Protein AF-T1K703-F1 (afdb_monomer_lite)

Structure (mmCIF, N/CA/C/O backbone):
data_AF-T1K703-F1
#
_entry.id   AF-T1K703-F1
#
loop_
_atom_site.group_PDB
_atom_site.id
_atom_site.type_symbol
_atom_site.label_atom_id
_atom_site.label_alt_id
_atom_site.label_comp_id
_atom_site.label_asym_id
_atom_site.label_entity_id
_atom_site.label_seq_id
_atom_site.pdbx_PDB_ins_code
_atom_site.Cartn_x
_atom_site.Cartn_y
_atom_site.Cartn_z
_atom_site.occupancy
_atom_site.B_iso_or_equiv
_atom_site.auth_seq_id
_atom_site.auth_comp_id
_atom_site.auth_asym_id
_atom_site.auth_atom_id
_atom_site.pdbx_PDB_model_num
ATOM 1 N N . MET A 1 1 ? 26.289 3.000 -8.255 1.00 53.50 1 MET A N 1
ATOM 2 C CA . MET A 1 1 ? 25.475 3.044 -9.492 1.00 53.50 1 MET A CA 1
ATOM 3 C C . MET A 1 1 ? 24.034 3.404 -9.145 1.00 53.50 1 MET A C 1
ATOM 5 O O . MET A 1 1 ? 23.505 2.823 -8.197 1.00 53.50 1 MET A O 1
ATOM 9 N N . PRO A 1 2 ? 23.398 4.370 -9.831 1.00 67.81 2 PRO A N 1
ATOM 10 C CA . PRO A 1 2 ? 21.996 4.696 -9.584 1.00 67.81 2 PRO A CA 1
ATOM 11 C C . PRO A 1 2 ? 21.115 3.478 -9.888 1.00 67.81 2 PRO A C 1
ATOM 13 O O . PRO A 1 2 ? 21.300 2.792 -10.888 1.00 67.81 2 PRO A O 1
ATOM 16 N N . SER A 1 3 ? 20.174 3.166 -8.995 1.00 75.31 3 SER A N 1
ATOM 17 C CA . SER A 1 3 ? 19.246 2.050 -9.214 1.00 75.31 3 SER A CA 1
ATOM 18 C C . SER A 1 3 ? 18.325 2.351 -10.401 1.00 75.31 3 SER A C 1
ATOM 20 O O . SER A 1 3 ? 17.714 3.421 -10.425 1.00 75.31 3 SER A O 1
ATOM 22 N N . LYS A 1 4 ? 18.213 1.398 -11.337 1.00 91.12 4 LYS A N 1
ATOM 23 C CA . LYS A 1 4 ? 17.295 1.437 -12.488 1.00 91.12 4 LYS A CA 1
ATOM 24 C C . LYS A 1 4 ? 15.856 1.727 -12.031 1.00 91.12 4 LYS A C 1
ATOM 26 O O . LYS A 1 4 ? 15.419 1.200 -11.005 1.00 91.12 4 LYS A O 1
ATOM 31 N N . ILE A 1 5 ? 15.153 2.584 -12.772 1.00 95.38 5 ILE A N 1
ATOM 32 C CA . ILE A 1 5 ? 13.736 2.911 -12.554 1.00 95.38 5 ILE A CA 1
ATOM 33 C C . ILE A 1 5 ? 12.898 2.056 -13.505 1.00 95.38 5 ILE A C 1
ATOM 35 O O . ILE A 1 5 ? 13.244 1.923 -14.677 1.00 95.38 5 ILE A O 1
ATOM 39 N N . HIS A 1 6 ? 11.814 1.486 -12.989 1.00 95.44 6 HIS A N 1
ATOM 40 C CA . HIS A 1 6 ? 10.838 0.714 -13.749 1.00 95.44 6 HIS A CA 1
ATOM 41 C C . HIS A 1 6 ? 9.540 1.518 -13.847 1.00 95.44 6 HIS A C 1
ATOM 43 O O . HIS A 1 6 ? 8.945 1.836 -12.817 1.00 95.44 6 HIS A O 1
ATOM 49 N N . SER A 1 7 ? 9.121 1.860 -15.065 1.00 95.69 7 SER A N 1
ATOM 50 C CA . SER A 1 7 ? 7.887 2.613 -15.305 1.00 95.69 7 SER A CA 1
ATOM 51 C C . SER A 1 7 ? 6.752 1.666 -15.692 1.00 95.69 7 SER A C 1
ATOM 53 O O . SER A 1 7 ? 6.861 0.993 -16.712 1.00 95.69 7 SER A O 1
ATOM 55 N N . VAL A 1 8 ? 5.687 1.599 -14.887 1.00 95.00 8 VAL A N 1
ATOM 56 C CA . VAL A 1 8 ? 4.530 0.703 -15.103 1.00 95.00 8 VAL A CA 1
ATOM 57 C C . VAL A 1 8 ? 3.256 1.423 -14.666 1.00 95.00 8 VAL A C 1
ATOM 59 O O . VAL A 1 8 ? 3.220 1.931 -13.551 1.00 95.00 8 VAL A O 1
ATOM 62 N N . ALA A 1 9 ? 2.231 1.499 -15.524 1.00 92.31 9 ALA A N 1
ATOM 63 C CA . ALA A 1 9 ? 0.947 2.157 -15.223 1.00 92.31 9 ALA A CA 1
ATOM 64 C C . ALA A 1 9 ? 1.098 3.574 -14.607 1.00 92.31 9 ALA A C 1
ATOM 66 O O . ALA A 1 9 ? 0.434 3.938 -13.641 1.00 92.31 9 ALA A O 1
ATOM 67 N N . GLY A 1 10 ? 2.047 4.372 -15.110 1.00 93.31 10 GLY A N 1
ATOM 68 C CA . GLY A 1 10 ? 2.363 5.707 -14.575 1.00 93.31 10 GLY A CA 1
ATOM 69 C C . GLY A 1 10 ? 3.184 5.721 -13.274 1.00 93.31 10 GLY A C 1
ATOM 70 O O . GLY A 1 10 ? 3.662 6.776 -12.861 1.00 93.31 10 GLY A O 1
ATOM 71 N N . HIS A 1 11 ? 3.412 4.577 -12.623 1.00 96.00 11 HIS A N 1
ATOM 72 C CA . HIS A 1 11 ? 4.306 4.479 -11.470 1.00 96.00 11 HIS A CA 1
ATOM 73 C C . HIS A 1 11 ? 5.770 4.505 -11.901 1.00 96.00 11 HIS A C 1
ATOM 75 O O . HIS A 1 11 ? 6.139 3.913 -12.909 1.00 96.00 11 HIS A O 1
ATOM 81 N N . GLN A 1 12 ? 6.625 5.111 -11.075 1.00 96.50 12 GLN A N 1
ATOM 82 C CA . GLN A 1 12 ? 8.083 5.077 -11.222 1.00 96.50 12 GLN A CA 1
ATOM 83 C C . GLN A 1 12 ? 8.703 4.271 -10.079 1.00 96.50 12 GLN A C 1
ATOM 85 O O . GLN A 1 12 ? 9.081 4.819 -9.038 1.00 96.50 12 GLN A O 1
ATOM 90 N N . PHE A 1 13 ? 8.792 2.958 -10.259 1.00 97.25 13 PHE A N 1
ATOM 91 C CA . PHE A 1 13 ? 9.290 2.027 -9.256 1.00 97.25 13 PHE A CA 1
ATOM 92 C C . PHE A 1 13 ? 10.818 2.047 -9.171 1.00 97.25 13 PHE A C 1
ATOM 94 O O . PHE A 1 13 ? 11.526 1.808 -10.152 1.00 97.25 13 PHE A O 1
ATOM 101 N N . LYS A 1 14 ? 11.342 2.302 -7.968 1.00 96.88 14 LYS A N 1
ATOM 102 C CA . LYS A 1 14 ? 12.773 2.217 -7.653 1.00 96.88 14 LYS A CA 1
ATOM 103 C C . LYS A 1 14 ? 13.008 1.148 -6.592 1.00 96.88 14 LYS A C 1
ATOM 105 O O . LYS A 1 14 ? 12.293 1.082 -5.595 1.00 96.88 14 LYS A O 1
ATOM 110 N N . ALA A 1 15 ? 14.067 0.360 -6.771 1.00 96.25 15 ALA A N 1
ATOM 111 C CA . ALA A 1 15 ? 14.535 -0.568 -5.747 1.00 96.25 15 ALA A CA 1
ATOM 112 C C . ALA A 1 15 ? 14.888 0.172 -4.448 1.00 96.25 15 ALA A C 1
ATOM 114 O O . ALA A 1 15 ? 15.774 1.044 -4.444 1.00 96.25 15 ALA A O 1
ATOM 115 N N . THR A 1 16 ? 14.238 -0.216 -3.351 1.00 94.88 16 THR A N 1
ATOM 116 C CA . THR A 1 16 ? 14.359 0.436 -2.044 1.00 94.88 16 THR A CA 1
ATOM 117 C C . THR A 1 16 ? 14.593 -0.568 -0.919 1.00 94.88 16 THR A C 1
ATOM 119 O O . THR A 1 16 ? 14.257 -1.746 -1.052 1.00 94.88 16 THR A O 1
ATOM 122 N N . LEU A 1 17 ? 15.197 -0.082 0.166 1.00 95.00 17 LEU A N 1
ATOM 123 C CA . LEU A 1 17 ? 15.280 -0.787 1.438 1.00 95.00 17 LEU A CA 1
ATOM 124 C C . LEU A 1 17 ? 14.043 -0.406 2.259 1.00 95.00 17 LEU A C 1
ATOM 126 O O . LEU A 1 17 ? 13.870 0.758 2.610 1.00 95.00 17 LEU A O 1
ATOM 130 N N . LEU A 1 18 ? 13.184 -1.375 2.542 1.00 94.12 18 LEU A N 1
ATOM 131 C CA . LEU A 1 18 ? 12.029 -1.233 3.420 1.00 94.12 18 LEU A CA 1
ATOM 132 C C . LEU A 1 18 ? 12.509 -1.513 4.846 1.00 94.12 18 LEU A C 1
ATOM 134 O O . LEU A 1 18 ? 12.901 -2.627 5.179 1.00 94.12 18 LEU A O 1
ATOM 138 N N . THR A 1 19 ? 12.547 -0.482 5.678 1.00 91.19 19 THR A N 1
ATOM 139 C CA . THR A 1 19 ? 13.090 -0.560 7.045 1.00 91.19 19 THR A CA 1
ATOM 140 C C . THR A 1 19 ? 12.064 -1.021 8.078 1.00 91.19 19 THR A C 1
ATOM 142 O O . THR A 1 19 ? 12.402 -1.202 9.242 1.00 91.19 19 THR A O 1
ATOM 145 N N . SER A 1 20 ? 10.815 -1.223 7.661 1.00 91.62 20 SER A N 1
ATOM 146 C CA . SER A 1 20 ? 9.729 -1.732 8.494 1.00 91.62 20 SER A CA 1
ATOM 147 C C . SER A 1 20 ? 9.042 -2.916 7.810 1.00 91.62 20 SER A C 1
ATOM 149 O O . SER A 1 20 ? 9.106 -3.026 6.577 1.00 91.62 20 SER A O 1
ATOM 151 N N . PRO A 1 21 ? 8.377 -3.803 8.576 1.00 93.19 21 PRO A N 1
ATOM 152 C CA . PRO A 1 21 ? 7.558 -4.861 8.004 1.00 93.19 21 PRO A CA 1
ATOM 153 C C . PRO A 1 21 ? 6.545 -4.277 7.012 1.00 93.19 21 PRO A C 1
ATOM 155 O O . PRO A 1 21 ? 5.708 -3.457 7.386 1.00 93.19 21 PRO A O 1
ATOM 158 N N . THR A 1 22 ? 6.661 -4.665 5.741 1.00 96.81 22 THR A N 1
ATOM 159 C CA . THR A 1 22 ? 5.890 -4.080 4.639 1.00 96.81 22 THR A CA 1
ATOM 160 C C . THR A 1 22 ? 5.292 -5.187 3.780 1.00 96.81 22 THR A C 1
ATOM 162 O O . THR A 1 22 ? 5.972 -6.164 3.459 1.00 96.81 22 THR A O 1
ATOM 165 N N . PHE A 1 23 ? 4.031 -5.027 3.396 1.00 97.31 23 PHE A N 1
ATOM 166 C CA . PHE A 1 23 ? 3.301 -5.952 2.533 1.00 97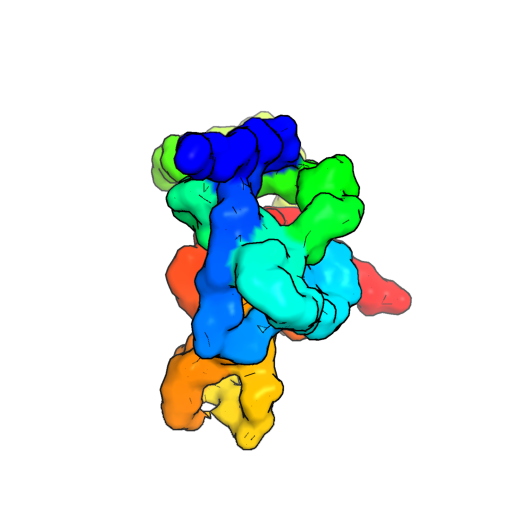.31 23 PHE A CA 1
ATOM 167 C C . PHE A 1 23 ? 3.178 -5.406 1.109 1.00 97.31 23 PHE A C 1
ATOM 169 O O . PHE A 1 23 ? 3.217 -4.200 0.880 1.00 97.31 23 PHE A O 1
ATOM 176 N N . CYS A 1 24 ? 3.096 -6.304 0.134 1.00 97.56 24 CYS A N 1
ATOM 177 C CA . CYS A 1 24 ? 2.980 -5.955 -1.274 1.00 97.56 24 CYS A CA 1
ATOM 178 C C . CYS A 1 24 ? 1.55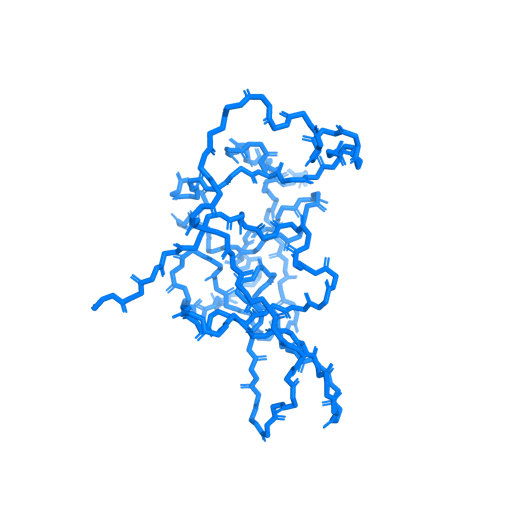5 -5.520 -1.605 1.00 97.56 24 CYS A C 1
ATOM 180 O O . CYS A 1 24 ? 0.640 -6.322 -1.481 1.00 97.56 24 CYS A O 1
ATOM 182 N N . SER A 1 25 ? 1.384 -4.316 -2.142 1.00 95.31 25 SER A N 1
ATOM 183 C CA . SER A 1 25 ? 0.077 -3.763 -2.527 1.00 95.31 25 SER A CA 1
ATOM 184 C C . SER A 1 25 ? -0.606 -4.480 -3.697 1.00 95.31 25 SER A C 1
ATOM 186 O O . SER A 1 25 ? -1.727 -4.144 -4.053 1.00 95.31 25 SER A O 1
ATOM 188 N N . HIS A 1 26 ? 0.080 -5.422 -4.352 1.00 95.31 26 HIS A N 1
ATOM 189 C CA . HIS A 1 26 ? -0.479 -6.195 -5.465 1.00 95.31 26 HIS A CA 1
ATOM 190 C C . HIS A 1 26 ? -0.982 -7.584 -5.052 1.00 95.31 26 HIS A C 1
ATOM 192 O O . HIS A 1 26 ? -1.943 -8.068 -5.631 1.00 95.31 26 HIS A O 1
ATOM 198 N N . CYS A 1 27 ? -0.310 -8.254 -4.111 1.00 95.25 27 CYS A N 1
ATOM 199 C CA . CYS A 1 27 ? -0.638 -9.635 -3.734 1.00 95.25 27 CYS A CA 1
ATOM 200 C C . CYS A 1 27 ? -0.837 -9.837 -2.229 1.00 95.25 27 CYS A C 1
ATOM 202 O O . CYS A 1 27 ? -0.879 -10.979 -1.780 1.00 95.25 27 CYS A O 1
ATOM 204 N N . ASP A 1 28 ? -0.828 -8.751 -1.454 1.00 93.94 28 ASP A N 1
ATOM 205 C CA . ASP A 1 28 ? -0.943 -8.721 0.008 1.00 93.94 28 ASP A CA 1
ATOM 206 C C . ASP A 1 28 ? 0.038 -9.649 0.747 1.00 93.94 28 ASP A C 1
ATOM 208 O O . ASP A 1 28 ? -0.160 -10.017 1.900 1.00 93.94 28 ASP A O 1
ATOM 212 N N . GLY A 1 29 ? 1.141 -10.026 0.091 1.00 96.56 29 GLY A N 1
ATOM 213 C CA . GLY A 1 29 ? 2.187 -10.872 0.656 1.00 96.56 29 GLY A CA 1
ATOM 214 C C . GLY A 1 29 ? 3.303 -10.060 1.310 1.00 96.56 29 GLY A C 1
ATOM 215 O O . GLY A 1 29 ? 3.694 -9.003 0.810 1.00 96.56 29 GLY A O 1
ATOM 216 N N . PHE A 1 30 ? 3.874 -10.583 2.395 1.00 96.81 30 PHE A N 1
ATOM 217 C CA . PHE A 1 30 ? 4.985 -9.944 3.102 1.00 96.81 30 PHE A CA 1
ATOM 218 C C . PHE A 1 30 ? 6.218 -9.771 2.197 1.00 96.81 30 PHE A C 1
ATOM 220 O O . PHE A 1 30 ? 6.600 -10.688 1.462 1.00 96.81 30 PHE A O 1
ATOM 227 N N . ILE A 1 31 ? 6.856 -8.598 2.225 1.00 97.00 31 ILE A N 1
ATOM 228 C CA . ILE A 1 31 ? 8.080 -8.314 1.466 1.00 97.00 31 ILE A CA 1
ATOM 229 C C . ILE A 1 31 ? 9.290 -8.527 2.378 1.00 97.00 31 ILE A C 1
ATOM 231 O O . ILE A 1 31 ? 9.593 -7.702 3.238 1.00 97.00 31 ILE A O 1
ATOM 235 N N . PHE A 1 32 ? 10.015 -9.620 2.146 1.00 93.94 32 PHE A N 1
ATOM 236 C CA . PHE A 1 32 ? 11.165 -10.036 2.949 1.00 93.94 32 PHE A CA 1
ATOM 237 C C . PHE A 1 32 ? 12.413 -10.283 2.091 1.00 93.94 32 PHE A C 1
ATOM 239 O O . PHE A 1 32 ? 12.334 -10.389 0.865 1.00 93.94 32 PHE A O 1
ATOM 246 N N . GLY A 1 33 ? 13.573 -10.366 2.744 1.00 89.50 33 GLY A N 1
ATOM 247 C CA . GLY A 1 33 ? 14.870 -10.636 2.117 1.00 89.50 33 GLY A CA 1
ATOM 248 C C . GLY A 1 33 ? 15.964 -9.662 2.561 1.00 89.50 33 GLY A C 1
ATOM 249 O O . GLY A 1 33 ? 15.710 -8.722 3.311 1.00 89.50 33 GLY A O 1
ATOM 250 N N . PHE A 1 34 ? 17.191 -9.889 2.087 1.00 86.94 34 PHE A N 1
ATOM 251 C CA . PHE A 1 34 ? 18.358 -9.064 2.413 1.00 86.94 34 PHE A CA 1
ATOM 252 C C . PHE A 1 34 ? 18.526 -7.886 1.442 1.00 86.94 34 PHE A C 1
ATOM 254 O O . PHE A 1 34 ? 18.333 -8.013 0.229 1.00 86.94 34 PHE A O 1
ATOM 261 N N . GLY A 1 35 ? 18.936 -6.731 1.973 1.00 91.44 35 GLY A N 1
ATOM 262 C CA . GLY A 1 35 ? 19.134 -5.511 1.191 1.00 91.44 35 GLY A CA 1
ATOM 263 C C . GLY A 1 35 ? 17.817 -4.939 0.667 1.00 91.44 35 GLY A C 1
ATOM 264 O O . GLY A 1 35 ? 16.803 -4.950 1.352 1.00 91.44 35 GLY A O 1
ATOM 265 N N . LYS A 1 36 ? 17.822 -4.411 -0.561 1.00 93.69 36 LYS A N 1
ATOM 266 C CA . LYS A 1 36 ? 16.620 -3.833 -1.179 1.00 93.69 36 LYS A CA 1
ATOM 267 C C . LYS A 1 36 ? 15.631 -4.941 -1.538 1.00 93.69 36 LYS A C 1
ATOM 269 O O . LYS A 1 36 ? 15.799 -5.570 -2.581 1.00 93.69 36 LYS A O 1
ATOM 274 N N . GLN A 1 37 ? 14.630 -5.188 -0.704 1.00 94.56 37 GLN A N 1
ATOM 275 C CA . GLN A 1 37 ? 13.672 -6.293 -0.826 1.00 94.56 37 GLN A CA 1
ATOM 276 C C . GLN A 1 37 ? 12.521 -6.009 -1.804 1.00 94.56 37 GLN A C 1
ATOM 278 O O . GLN A 1 37 ? 11.986 -6.932 -2.417 1.00 94.56 37 GLN A O 1
ATOM 283 N N . GLY A 1 38 ? 12.172 -4.736 -2.007 1.00 96.00 38 GLY A N 1
ATOM 284 C CA . GLY A 1 38 ? 10.993 -4.340 -2.775 1.00 96.00 38 GLY A CA 1
ATOM 285 C C . GLY A 1 38 ? 11.218 -3.124 -3.663 1.00 96.00 38 GLY A C 1
ATOM 286 O O . GLY A 1 38 ? 12.290 -2.504 -3.675 1.00 96.00 38 GLY A O 1
ATOM 287 N N . TYR A 1 39 ? 10.186 -2.810 -4.436 1.00 97.25 39 TYR A N 1
ATOM 288 C CA . TYR A 1 39 ? 10.103 -1.618 -5.265 1.00 97.25 39 TYR A CA 1
ATOM 289 C C . TYR A 1 39 ? 9.094 -0.653 -4.667 1.00 97.25 39 TYR A C 1
ATOM 291 O O . TYR A 1 39 ? 8.005 -1.059 -4.277 1.00 97.25 39 TYR A O 1
ATOM 299 N N . GLN A 1 40 ? 9.457 0.625 -4.636 1.00 97.38 40 GLN A N 1
ATOM 300 C CA . GLN A 1 40 ? 8.579 1.698 -4.192 1.00 97.38 40 GLN A CA 1
ATOM 301 C C . GLN A 1 40 ? 8.443 2.737 -5.301 1.00 97.38 40 GLN A C 1
ATOM 303 O O . GLN A 1 40 ? 9.440 3.160 -5.898 1.00 97.38 40 GLN A O 1
ATOM 308 N N . CYS A 1 41 ? 7.205 3.134 -5.583 1.00 96.94 41 CYS A N 1
ATOM 309 C CA . CYS A 1 41 ? 6.910 4.233 -6.485 1.00 96.94 41 CYS A CA 1
ATOM 310 C C . CYS A 1 41 ? 7.418 5.544 -5.873 1.00 96.94 41 CYS A C 1
ATOM 312 O O . CYS A 1 41 ? 7.085 5.873 -4.735 1.00 96.94 41 CYS A O 1
ATOM 314 N N . LYS A 1 42 ? 8.198 6.319 -6.633 1.00 94.88 42 LYS A N 1
ATOM 315 C CA . LYS A 1 42 ? 8.705 7.626 -6.182 1.00 94.88 42 LYS A CA 1
ATOM 316 C C . LYS A 1 42 ? 7.610 8.669 -5.945 1.00 94.88 42 LYS A C 1
ATOM 318 O O . LYS A 1 42 ? 7.824 9.573 -5.149 1.00 94.88 42 LYS A O 1
ATOM 323 N N . GLY A 1 43 ? 6.486 8.553 -6.651 1.00 93.00 43 GLY A N 1
ATOM 324 C CA . GLY A 1 43 ? 5.386 9.510 -6.583 1.00 93.00 43 GLY A CA 1
ATOM 325 C C . GLY A 1 43 ? 4.397 9.189 -5.468 1.00 93.00 43 GLY A C 1
ATOM 326 O O . GLY A 1 43 ? 4.391 9.822 -4.419 1.00 93.00 43 GLY A O 1
ATOM 327 N N . CYS A 1 44 ? 3.564 8.171 -5.680 1.00 94.00 44 CYS A N 1
ATOM 328 C CA . CYS A 1 44 ? 2.481 7.828 -4.756 1.00 94.00 44 CYS A CA 1
ATOM 329 C C . CYS A 1 44 ? 2.887 6.922 -3.582 1.00 94.00 44 CYS A C 1
ATOM 331 O O . CYS A 1 44 ? 2.016 6.544 -2.808 1.00 94.00 44 CYS A O 1
ATOM 333 N N . VAL A 1 45 ? 4.158 6.518 -3.471 1.00 95.19 45 VAL A N 1
ATOM 334 C CA . VAL A 1 45 ? 4.690 5.588 -2.451 1.00 95.19 45 VAL A CA 1
ATOM 335 C C . VAL A 1 45 ? 4.092 4.172 -2.427 1.00 95.19 45 VAL A C 1
ATOM 337 O O . VAL A 1 45 ? 4.299 3.456 -1.454 1.00 95.19 45 VAL A O 1
ATOM 340 N N . CYS A 1 46 ? 3.411 3.734 -3.491 1.00 95.94 46 CYS A N 1
ATOM 341 C CA . CYS A 1 46 ? 2.991 2.334 -3.647 1.00 95.94 46 CYS A CA 1
ATOM 342 C C . CYS A 1 46 ? 4.197 1.383 -3.559 1.00 95.94 46 CYS A C 1
ATOM 344 O O . CYS A 1 46 ? 5.233 1.658 -4.177 1.00 95.94 46 CYS A O 1
ATOM 346 N N . VAL A 1 47 ? 4.070 0.288 -2.801 1.00 97.38 47 VAL A N 1
ATOM 347 C CA . VAL A 1 47 ? 5.151 -0.683 -2.575 1.00 97.38 47 VAL A CA 1
ATOM 348 C C . VAL A 1 47 ? 4.742 -2.075 -3.040 1.00 97.38 47 VAL A C 1
ATOM 350 O O . VAL A 1 47 ? 3.694 -2.595 -2.680 1.00 97.38 47 VAL A O 1
ATOM 353 N N . VAL A 1 48 ? 5.614 -2.720 -3.811 1.00 97.69 48 VAL A N 1
ATOM 354 C CA . VAL A 1 48 ? 5.383 -4.063 -4.356 1.00 97.69 48 VAL A CA 1
ATOM 355 C C . VAL A 1 48 ? 6.648 -4.917 -4.298 1.00 97.69 48 VAL A C 1
ATOM 357 O O . VAL A 1 48 ? 7.773 -4.403 -4.242 1.00 97.69 48 VAL A O 1
ATOM 360 N N . HIS A 1 49 ? 6.499 -6.246 -4.350 1.00 97.88 49 HIS A N 1
ATOM 361 C CA . HIS A 1 49 ? 7.647 -7.128 -4.579 1.00 97.88 49 HIS A CA 1
ATOM 362 C C . HIS A 1 49 ? 8.311 -6.803 -5.920 1.00 97.88 49 HIS A C 1
ATOM 364 O O . HIS A 1 49 ? 7.649 -6.435 -6.893 1.00 97.88 49 HIS A O 1
ATOM 370 N N . LYS A 1 50 ? 9.612 -7.094 -6.027 1.00 96.00 50 LYS A N 1
ATOM 371 C CA . LYS A 1 50 ? 10.337 -7.017 -7.307 1.00 96.00 50 LYS A CA 1
ATOM 372 C C . LYS A 1 50 ? 9.700 -7.857 -8.414 1.00 96.00 50 LYS A C 1
ATOM 374 O O . LYS A 1 50 ? 9.799 -7.484 -9.569 1.00 96.00 50 LYS A O 1
ATOM 379 N N . ARG A 1 51 ? 9.039 -8.972 -8.092 1.00 95.88 51 ARG A N 1
ATOM 380 C CA . ARG A 1 51 ? 8.329 -9.806 -9.081 1.00 95.88 51 ARG A CA 1
ATOM 381 C C . ARG A 1 51 ? 6.946 -9.265 -9.468 1.00 95.88 51 ARG A C 1
ATOM 383 O O . ARG A 1 51 ? 6.467 -9.564 -10.549 1.00 95.88 51 ARG A O 1
ATOM 390 N N . CYS A 1 52 ? 6.324 -8.467 -8.600 1.00 97.56 52 CYS A N 1
ATOM 391 C CA . CYS A 1 52 ? 4.944 -8.008 -8.766 1.00 97.56 52 CYS A CA 1
ATOM 392 C C . CYS A 1 52 ? 4.834 -6.674 -9.517 1.00 97.56 52 CYS A C 1
ATOM 394 O O . CYS A 1 52 ? 3.756 -6.342 -9.989 1.00 97.56 52 CYS A O 1
ATOM 396 N N . HIS A 1 53 ? 5.924 -5.911 -9.656 1.00 95.94 53 HIS A N 1
ATOM 397 C CA . HIS A 1 53 ? 5.867 -4.554 -10.219 1.00 95.94 53 HIS A CA 1
ATOM 398 C C . HIS A 1 53 ? 5.296 -4.459 -11.639 1.00 95.94 53 HIS A C 1
ATOM 400 O O . HIS A 1 53 ? 4.628 -3.480 -11.942 1.00 95.94 53 HIS A O 1
ATOM 406 N N . ASN A 1 54 ? 5.517 -5.468 -12.485 1.00 96.00 54 ASN A N 1
ATOM 407 C CA . ASN A 1 54 ? 4.978 -5.500 -13.849 1.00 96.00 54 ASN A CA 1
ATOM 408 C C . ASN A 1 54 ? 3.498 -5.907 -13.910 1.00 96.00 54 ASN A C 1
ATOM 410 O O . ASN A 1 54 ? 2.871 -5.732 -14.947 1.00 96.00 54 ASN A O 1
ATOM 414 N N . ALA A 1 55 ? 2.946 -6.458 -12.825 1.00 95.31 55 ALA A N 1
ATOM 415 C CA . ALA A 1 55 ? 1.554 -6.898 -12.743 1.00 95.31 55 ALA A CA 1
ATOM 416 C C . ALA A 1 55 ? 0.622 -5.833 -12.134 1.00 95.31 55 ALA A C 1
ATOM 418 O O . ALA A 1 55 ? -0.581 -6.059 -12.012 1.00 95.31 55 ALA A O 1
ATOM 419 N N . VAL A 1 56 ? 1.159 -4.669 -11.747 1.00 92.88 56 VAL A N 1
ATOM 420 C CA . VAL A 1 56 ? 0.368 -3.546 -11.234 1.00 92.88 56 VAL A CA 1
ATOM 421 C C . VAL A 1 56 ? -0.448 -2.948 -12.379 1.00 92.88 56 VAL A C 1
ATOM 423 O O . VAL A 1 56 ? 0.109 -2.333 -13.285 1.00 92.88 56 VAL A O 1
ATOM 426 N N . LYS A 1 57 ? -1.769 -3.144 -12.333 1.00 89.06 57 LYS A N 1
ATOM 427 C CA . LYS A 1 57 ? -2.716 -2.629 -13.337 1.00 89.06 57 LYS A CA 1
ATOM 428 C C . LYS A 1 57 ? -3.229 -1.227 -13.013 1.00 89.06 57 LYS A C 1
ATOM 430 O O . LYS A 1 57 ? -3.578 -0.477 -13.916 1.00 89.06 57 LYS A O 1
ATOM 435 N N . ASN A 1 58 ? -3.267 -0.884 -11.730 1.00 88.06 58 ASN A N 1
ATOM 436 C CA . ASN A 1 58 ? -3.815 0.380 -11.261 1.00 88.06 58 ASN A CA 1
ATOM 437 C C . ASN A 1 58 ? -2.900 1.549 -11.633 1.00 88.06 58 ASN A C 1
ATOM 439 O O . ASN A 1 58 ? -1.681 1.451 -11.493 1.00 88.06 58 ASN A O 1
ATOM 443 N N . GLN A 1 59 ? -3.493 2.651 -12.094 1.00 91.12 59 GLN A N 1
ATOM 444 C CA . GLN A 1 59 ? -2.7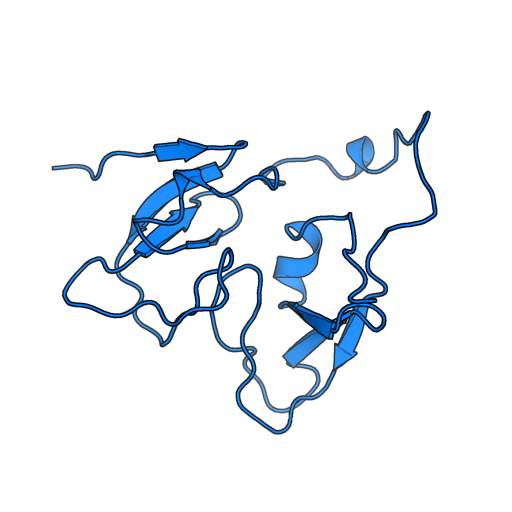48 3.819 -12.552 1.00 91.12 59 GLN A CA 1
ATOM 445 C C . GLN A 1 59 ? -2.243 4.671 -11.382 1.00 91.12 59 GLN A C 1
ATOM 447 O O . GLN A 1 59 ? -2.944 4.895 -10.395 1.00 91.12 59 GLN A O 1
ATOM 452 N N . CYS A 1 60 ? -1.021 5.187 -11.500 1.00 93.06 60 CYS A N 1
ATOM 453 C CA . CYS A 1 60 ? -0.445 6.090 -10.514 1.00 93.06 60 CYS A CA 1
ATOM 454 C C . CYS A 1 60 ? -1.139 7.453 -10.534 1.00 93.06 60 CYS A C 1
ATOM 456 O O . CYS A 1 60 ? -0.972 8.222 -11.473 1.00 93.06 60 CYS A O 1
ATOM 458 N N . LYS A 1 61 ? -1.810 7.786 -9.432 1.00 87.00 61 LYS A N 1
ATOM 459 C CA . LYS A 1 61 ? -2.543 9.042 -9.219 1.00 87.00 61 LYS A CA 1
ATOM 460 C C . LYS A 1 61 ? -1.675 10.209 -8.718 1.00 87.00 61 LYS A C 1
ATOM 462 O O . LYS A 1 61 ? -2.151 11.115 -8.043 1.00 87.00 61 LYS A O 1
ATOM 467 N N . VAL A 1 62 ? -0.356 10.168 -8.941 1.00 85.44 62 VAL A N 1
ATOM 468 C CA . VAL A 1 62 ? 0.532 11.249 -8.470 1.00 85.44 62 VAL A CA 1
ATOM 469 C C . VAL A 1 62 ? 0.455 12.443 -9.424 1.00 85.44 62 VAL A C 1
ATOM 471 O O . VAL A 1 62 ? 0.730 12.292 -10.608 1.00 85.44 62 VAL A O 1
ATOM 474 N N . GLY A 1 63 ? 0.127 13.626 -8.903 1.00 72.06 63 GLY A N 1
ATOM 475 C CA . GLY A 1 63 ? 0.080 14.856 -9.700 1.00 72.06 63 GLY A CA 1
ATOM 476 C C . GLY A 1 63 ? -1.198 15.060 -10.519 1.00 72.06 63 GLY A C 1
ATOM 477 O O . GLY A 1 63 ? -1.212 15.965 -11.344 1.00 72.06 63 GLY A O 1
ATOM 478 N N . GLU A 1 64 ? -2.251 14.265 -10.297 1.00 65.00 64 GLU A N 1
ATOM 479 C CA . GLU A 1 64 ? -3.596 14.634 -10.759 1.00 65.00 64 GLU A CA 1
ATOM 480 C C . GLU A 1 64 ? -4.075 15.855 -9.948 1.00 65.00 64 GLU A C 1
ATOM 482 O O . GLU A 1 64 ? -3.924 15.885 -8.721 1.00 65.00 64 GLU A O 1
ATOM 487 N N . ASN A 1 65 ? -4.567 16.890 -10.636 1.00 55.75 65 ASN A N 1
ATOM 488 C CA . ASN A 1 65 ? -5.125 18.087 -10.004 1.00 55.75 65 ASN A CA 1
ATOM 489 C C . ASN A 1 65 ? -6.542 17.779 -9.495 1.00 55.75 65 ASN A C 1
ATOM 491 O O . ASN A 1 65 ? -7.267 17.021 -10.135 1.00 55.75 65 ASN A O 1
ATOM 495 N N . ASP A 1 66 ? -6.985 18.435 -8.414 1.00 54.72 66 ASP A N 1
ATOM 496 C CA . ASP A 1 66 ? -8.360 18.296 -7.885 1.00 54.72 66 ASP A CA 1
ATOM 497 C C . ASP A 1 66 ? -9.456 18.620 -8.932 1.00 54.72 66 ASP A C 1
ATOM 499 O O . ASP A 1 66 ? -10.614 18.264 -8.742 1.00 54.72 66 ASP A O 1
ATOM 503 N N . GLN A 1 67 ? -9.105 19.268 -10.052 1.00 53.84 67 GLN A N 1
ATOM 504 C CA . GLN A 1 67 ? -10.019 19.584 -11.158 1.00 53.84 67 GLN A CA 1
ATOM 505 C C . GLN A 1 67 ? -10.260 18.424 -12.143 1.00 53.84 67 GLN A C 1
ATOM 507 O O . GLN A 1 67 ? -11.281 18.435 -12.825 1.00 53.84 67 GLN A O 1
ATOM 512 N N . ASP A 1 68 ? -9.396 17.404 -12.193 1.00 51.03 68 ASP A N 1
ATOM 513 C CA . ASP A 1 68 ? -9.602 16.219 -13.049 1.00 51.03 68 ASP A CA 1
ATOM 514 C C . ASP A 1 68 ? -10.456 15.137 -12.362 1.00 51.03 68 ASP A C 1
ATOM 516 O O . ASP A 1 68 ? -10.913 14.199 -13.009 1.00 51.03 68 ASP A O 1
ATOM 520 N N . LEU A 1 69 ? -10.726 15.291 -11.059 1.00 54.22 69 LEU A N 1
ATOM 521 C CA . LEU A 1 69 ? -11.692 14.481 -10.305 1.00 54.22 69 LEU A CA 1
ATOM 522 C C . LEU A 1 69 ? -13.150 14.915 -10.542 1.00 54.22 69 LEU A C 1
ATOM 524 O O . LEU A 1 69 ? -14.058 14.261 -10.046 1.00 54.22 69 LEU A O 1
ATOM 528 N N . LEU A 1 70 ? -13.366 16.029 -11.255 1.00 50.97 70 LEU A N 1
ATOM 529 C CA . LEU A 1 70 ? -14.681 16.639 -11.494 1.00 50.97 70 LEU A CA 1
ATOM 530 C C . LEU A 1 70 ? -15.045 16.737 -12.985 1.00 50.97 70 LEU A C 1
ATOM 532 O O . LEU A 1 70 ? -16.107 17.258 -13.314 1.00 50.97 70 LEU A O 1
ATOM 536 N N . ASN A 1 71 ? -14.205 16.229 -13.893 1.00 47.72 71 ASN A N 1
ATOM 537 C CA . ASN A 1 71 ? -14.581 16.021 -15.296 1.00 47.72 71 ASN A CA 1
ATOM 538 C C . ASN A 1 71 ? -15.137 14.599 -15.469 1.00 47.72 71 ASN A C 1
ATOM 540 O O . ASN A 1 71 ? -14.612 13.787 -16.225 1.00 47.72 71 ASN A O 1
ATOM 544 N N . GLU A 1 72 ? -16.198 14.305 -14.719 1.00 52.25 72 GLU A N 1
ATOM 545 C CA . GLU A 1 72 ? -16.991 13.077 -14.815 1.00 52.25 72 GLU A CA 1
ATOM 546 C C . GLU A 1 72 ? -18.040 13.184 -15.932 1.00 52.25 72 GLU A C 1
ATOM 548 O O . GLU A 1 72 ? -19.219 12.905 -15.712 1.00 52.25 72 GLU A O 1
ATOM 553 N N . ASP A 1 73 ? -17.648 13.590 -17.143 1.00 53.16 73 ASP A N 1
ATOM 554 C CA . ASP A 1 73 ? -18.547 13.417 -18.284 1.00 53.16 73 ASP A CA 1
ATOM 555 C C . ASP A 1 73 ? -18.348 11.996 -18.823 1.00 53.16 73 ASP A C 1
ATOM 557 O O . ASP A 1 73 ? -17.463 11.716 -19.627 1.00 53.16 73 ASP A O 1
ATOM 561 N N . GLN A 1 74 ? -19.183 11.103 -18.278 1.00 61.16 74 GLN A N 1
ATOM 562 C CA . GLN A 1 74 ? -19.301 9.666 -18.544 1.00 61.16 74 GLN A CA 1
ATOM 563 C C . GLN A 1 74 ? -18.207 8.780 -17.908 1.00 61.16 74 GLN A C 1
ATOM 565 O O . GLN A 1 74 ? -17.156 8.555 -18.498 1.00 61.16 74 GLN A O 1
ATOM 570 N N . GLN A 1 75 ? -18.505 8.155 -16.752 1.00 48.72 75 GLN A N 1
ATOM 571 C CA . GLN A 1 75 ? -18.851 6.716 -16.665 1.00 48.72 75 GLN A CA 1
ATOM 572 C C . GLN A 1 75 ? -18.740 6.147 -15.222 1.00 48.72 75 GLN A C 1
ATOM 574 O O . GLN A 1 75 ? -17.657 6.050 -14.659 1.00 48.72 75 GLN A O 1
ATOM 579 N N . ASP A 1 76 ? -19.891 5.683 -14.715 1.00 46.06 76 ASP A N 1
ATOM 580 C CA . ASP A 1 76 ? -20.146 4.805 -13.553 1.00 46.06 76 ASP A CA 1
ATOM 581 C C . ASP A 1 76 ? -20.060 5.368 -12.112 1.00 46.06 76 ASP A C 1
ATOM 583 O O . ASP A 1 76 ? -19.066 5.259 -11.401 1.00 46.06 76 ASP A O 1
ATOM 587 N N . VAL A 1 77 ? -21.208 5.856 -11.627 1.00 51.38 77 VAL A N 1
ATOM 588 C CA . VAL A 1 77 ? -21.491 6.271 -10.233 1.00 51.38 77 VAL A CA 1
ATOM 589 C C . VAL A 1 77 ? -21.686 5.049 -9.294 1.00 51.38 77 VAL A C 1
ATOM 591 O O . VAL A 1 77 ? -22.250 5.164 -8.208 1.00 51.38 77 VAL A O 1
ATOM 594 N N . GLY A 1 78 ? -21.244 3.847 -9.688 1.00 52.97 78 GLY A N 1
ATOM 595 C CA . GLY A 1 78 ? -21.616 2.579 -9.045 1.00 52.97 78 GLY A CA 1
ATOM 596 C C . GLY A 1 78 ? -20.518 1.839 -8.276 1.00 52.97 78 GLY A C 1
ATOM 597 O O . GLY A 1 78 ? -20.838 0.979 -7.459 1.00 52.97 78 GLY A O 1
ATOM 598 N N . GLU A 1 79 ? -19.238 2.148 -8.489 1.00 66.25 79 GLU A N 1
ATOM 599 C CA . GLU A 1 79 ? -18.149 1.257 -8.055 1.00 66.25 79 GLU A CA 1
ATOM 600 C C . GLU A 1 79 ? -17.051 1.953 -7.236 1.00 66.25 79 GLU A C 1
ATOM 602 O O . GLU A 1 79 ? -15.922 1.478 -7.206 1.00 66.25 79 GLU A O 1
ATOM 607 N N . SER A 1 80 ? -17.318 3.075 -6.565 1.00 85.12 80 SER A N 1
ATOM 608 C CA . SER A 1 80 ? -16.296 3.719 -5.720 1.00 85.12 80 SER A CA 1
ATOM 609 C C . SER A 1 80 ? -16.230 3.127 -4.305 1.00 85.12 80 SER A C 1
ATOM 611 O O . SER A 1 80 ? -17.231 2.673 -3.758 1.00 85.12 80 SER A O 1
ATOM 613 N N . HIS A 1 81 ? -15.047 3.119 -3.682 1.00 90.38 81 HIS A N 1
ATOM 614 C CA . HIS A 1 81 ? -14.902 2.640 -2.301 1.00 90.38 81 HIS A CA 1
ATOM 615 C C . HIS A 1 81 ? -15.621 3.542 -1.282 1.00 90.38 81 HIS A C 1
ATOM 617 O O . HIS A 1 81 ? -15.263 4.713 -1.127 1.00 90.38 81 HIS A O 1
ATOM 623 N N . THR A 1 82 ? -16.493 2.969 -0.443 1.00 92.31 82 THR A N 1
ATOM 624 C CA . THR A 1 82 ? -17.050 3.686 0.720 1.00 92.31 82 THR A CA 1
ATOM 625 C C . THR A 1 82 ? -16.095 3.618 1.916 1.00 92.31 82 THR A C 1
ATOM 627 O O . THR A 1 82 ? -16.152 2.689 2.725 1.00 92.31 82 THR A O 1
ATOM 630 N N . PHE A 1 83 ? -15.170 4.576 2.041 1.00 94.00 83 PHE A N 1
ATOM 631 C CA . PHE A 1 83 ? -14.185 4.606 3.132 1.00 94.00 83 PHE A CA 1
ATOM 632 C C . PHE A 1 83 ? -14.729 5.182 4.447 1.00 94.00 83 PHE A C 1
ATOM 634 O O . PHE A 1 83 ? -15.203 6.313 4.501 1.00 94.00 83 PHE A O 1
ATOM 641 N N . GLU A 1 84 ? -14.522 4.457 5.548 1.00 95.81 84 GLU A N 1
ATOM 642 C CA . GLU A 1 84 ? -14.816 4.919 6.907 1.00 95.81 84 GLU A CA 1
ATOM 643 C C . GLU A 1 84 ? -13.585 4.955 7.796 1.00 95.81 84 GLU A C 1
ATOM 645 O O . GLU A 1 84 ? -12.722 4.078 7.741 1.00 95.81 84 GLU A O 1
ATOM 650 N N . VAL A 1 85 ? -13.537 5.940 8.693 1.00 96.94 85 VAL A N 1
ATOM 651 C CA . VAL A 1 85 ? -12.529 5.991 9.754 1.00 96.94 85 VAL A CA 1
ATOM 652 C C . VAL A 1 85 ? -12.672 4.777 10.667 1.00 96.94 85 VAL A C 1
ATOM 654 O O . VAL A 1 85 ? -13.744 4.514 11.207 1.00 96.94 85 VAL A O 1
ATOM 657 N N . ARG A 1 86 ? -11.563 4.064 10.889 1.00 95.62 86 ARG A N 1
ATOM 658 C CA . ARG A 1 86 ? -11.533 2.872 11.738 1.00 95.62 86 ARG A CA 1
ATOM 659 C C . ARG A 1 86 ? -10.453 2.974 12.809 1.00 95.62 86 ARG A C 1
ATOM 661 O O . ARG A 1 86 ? -9.325 3.383 12.531 1.00 95.62 86 ARG A O 1
ATOM 668 N N . THR A 1 87 ? -10.805 2.557 14.024 1.00 96.25 87 THR A N 1
ATOM 669 C CA . THR A 1 87 ? -9.838 2.202 15.069 1.00 96.25 87 THR A CA 1
ATOM 670 C C . THR A 1 87 ? -9.559 0.706 14.991 1.00 96.25 87 THR A C 1
ATOM 672 O O . THR A 1 87 ? -10.482 -0.099 15.120 1.00 96.25 87 THR A O 1
ATOM 675 N N . TYR A 1 88 ? -8.299 0.341 14.765 1.00 94.50 88 TYR A N 1
ATOM 676 C CA . TYR A 1 88 ? -7.840 -1.045 14.724 1.00 94.50 88 TYR A CA 1
ATOM 677 C C . TYR A 1 88 ? -7.223 -1.432 16.065 1.00 94.50 88 TYR A C 1
ATOM 679 O O . TYR A 1 88 ? -6.396 -0.699 16.604 1.00 94.50 88 TYR A O 1
ATOM 687 N N . LEU A 1 89 ? -7.625 -2.590 16.589 1.00 93.62 89 LEU A N 1
ATOM 688 C CA . LEU A 1 89 ? -7.093 -3.151 17.838 1.00 93.62 89 LEU A CA 1
ATOM 689 C C . LEU A 1 89 ? -5.895 -4.084 17.601 1.00 93.62 89 LEU A C 1
ATOM 691 O O . LEU A 1 89 ? -5.179 -4.424 18.536 1.00 93.62 89 LEU A O 1
ATOM 695 N N . SER A 1 90 ? -5.668 -4.485 16.349 1.00 93.19 90 SER A N 1
ATOM 696 C CA . SER A 1 90 ? -4.539 -5.303 15.911 1.00 93.19 90 SER A CA 1
ATOM 697 C C . SER A 1 90 ? -3.698 -4.557 14.871 1.00 93.19 90 SER A C 1
ATOM 699 O O . SER A 1 90 ? -4.242 -3.726 14.130 1.00 93.19 90 SER A O 1
ATOM 701 N N . PRO A 1 91 ? -2.390 -4.866 14.752 1.00 92.94 91 PRO A N 1
ATOM 702 C CA . PRO A 1 91 ? -1.560 -4.337 13.676 1.00 92.94 91 PRO A CA 1
ATOM 703 C C . PRO A 1 91 ? -2.217 -4.596 12.318 1.00 92.94 91 PRO A C 1
ATOM 705 O O . PRO A 1 91 ? -2.441 -5.739 11.931 1.00 92.94 91 PRO A O 1
ATOM 708 N N . THR A 1 92 ? -2.560 -3.518 11.620 1.00 95.62 92 THR A N 1
ATOM 709 C CA . THR A 1 92 ? -3.231 -3.556 10.316 1.00 95.62 92 THR A CA 1
ATOM 710 C C . THR A 1 92 ? -2.376 -2.790 9.321 1.00 95.62 92 THR A C 1
ATOM 712 O O . THR A 1 92 ? -1.804 -1.758 9.673 1.00 95.62 92 THR A O 1
ATOM 715 N N . PHE A 1 93 ? -2.261 -3.286 8.094 1.00 96.62 93 PHE A N 1
ATOM 716 C CA . PHE A 1 93 ? -1.403 -2.703 7.066 1.00 96.62 93 PHE A CA 1
ATOM 717 C C . PHE A 1 93 ? -2.227 -1.937 6.037 1.00 96.62 93 PHE A C 1
ATOM 719 O O . PHE A 1 93 ? -3.372 -2.273 5.750 1.00 96.62 93 PHE A O 1
ATOM 726 N N . CYS A 1 94 ? -1.628 -0.888 5.491 1.00 97.38 94 CYS A N 1
ATOM 727 C CA . CYS A 1 94 ? -2.191 -0.129 4.392 1.00 97.38 94 CYS A CA 1
ATOM 728 C C . CYS A 1 94 ? -2.007 -0.901 3.081 1.00 97.38 94 CYS A C 1
ATOM 730 O O . CYS A 1 94 ? -0.870 -1.136 2.675 1.00 97.38 94 CYS A O 1
ATOM 732 N N . ASN A 1 95 ? -3.094 -1.211 2.376 1.00 96.62 95 ASN A N 1
ATOM 733 C CA . ASN A 1 95 ? -3.069 -1.877 1.070 1.00 96.62 95 ASN A CA 1
ATOM 734 C C . ASN A 1 95 ? -2.460 -1.003 -0.046 1.00 96.62 95 ASN A C 1
ATOM 736 O O . ASN A 1 95 ? -2.236 -1.485 -1.147 1.00 96.62 95 ASN A O 1
ATOM 740 N N . HIS A 1 96 ? -2.166 0.279 0.214 1.00 96.38 96 HIS A N 1
ATOM 741 C CA . HIS A 1 96 ? -1.508 1.163 -0.756 1.00 96.38 96 HIS A CA 1
ATOM 742 C C . HIS A 1 96 ? 0.014 1.199 -0.610 1.00 96.38 96 HIS A C 1
ATOM 744 O O . HIS A 1 96 ? 0.739 0.958 -1.570 1.00 96.38 96 HIS A O 1
ATOM 750 N N . CYS A 1 97 ? 0.522 1.534 0.578 1.00 96.50 97 CYS A N 1
ATOM 751 C CA . CYS A 1 97 ? 1.962 1.697 0.819 1.00 96.50 97 CYS A CA 1
ATOM 752 C C . CYS A 1 97 ? 2.600 0.491 1.523 1.00 96.50 97 CYS A C 1
ATOM 754 O O . CYS A 1 97 ? 3.810 0.474 1.736 1.00 96.50 97 CYS A O 1
ATOM 756 N N . GLY A 1 98 ? 1.796 -0.494 1.925 1.00 95.88 98 GLY A N 1
ATOM 757 C CA . GLY A 1 98 ? 2.243 -1.726 2.564 1.00 95.88 98 GLY A CA 1
ATOM 758 C C . GLY A 1 98 ? 2.638 -1.597 4.036 1.00 95.88 98 GLY A C 1
ATOM 759 O O . GLY A 1 98 ? 2.884 -2.616 4.676 1.00 95.88 98 GLY A O 1
ATOM 760 N N . SER A 1 99 ? 2.735 -0.382 4.585 1.00 95.81 99 SER A N 1
ATOM 761 C CA . SER A 1 99 ? 3.159 -0.136 5.971 1.00 95.81 99 SER A CA 1
ATOM 762 C C . SER A 1 99 ? 2.001 -0.196 6.969 1.00 95.81 99 SER A C 1
ATOM 764 O O . SER A 1 99 ? 0.838 -0.012 6.610 1.00 95.81 99 SER A O 1
ATOM 766 N N . ILE A 1 100 ? 2.334 -0.384 8.247 1.00 95.62 100 ILE A N 1
ATOM 767 C CA . ILE A 1 100 ? 1.370 -0.415 9.356 1.00 95.62 100 ILE A CA 1
ATOM 768 C C . ILE A 1 100 ? 0.582 0.905 9.449 1.00 95.62 100 ILE A C 1
ATOM 770 O O . ILE A 1 100 ? 1.125 2.003 9.292 1.00 95.62 100 ILE A O 1
ATOM 774 N N . LEU A 1 101 ? -0.712 0.799 9.740 1.00 95.94 101 LEU A N 1
ATOM 775 C CA . LEU A 1 101 ? -1.570 1.895 10.176 1.00 95.94 101 LEU A CA 1
ATOM 776 C C . LEU A 1 101 ? -1.206 2.252 11.624 1.00 95.94 101 LEU A C 1
ATOM 778 O O . LEU A 1 101 ? -1.598 1.574 12.569 1.00 95.94 101 LEU A O 1
ATOM 782 N N . THR A 1 102 ? -0.390 3.288 11.797 1.00 91.62 102 THR A N 1
ATOM 783 C CA . THR A 1 102 ? 0.174 3.673 13.098 1.00 91.62 102 THR A CA 1
ATOM 784 C C . THR 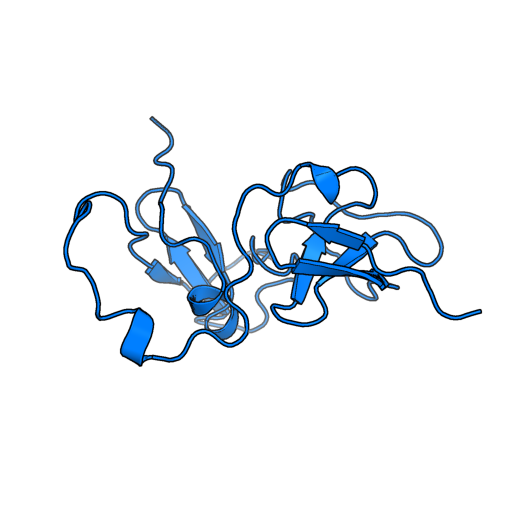A 1 102 ? -0.770 4.564 13.908 1.00 91.62 102 THR A C 1
ATOM 786 O O . THR A 1 102 ? -1.391 5.465 13.345 1.00 91.62 102 THR A O 1
ATOM 789 N N . GLY A 1 103 ? -0.803 4.380 15.233 1.00 90.44 103 GLY A N 1
ATOM 790 C CA . GLY A 1 103 ? -1.556 5.209 16.187 1.00 90.44 103 GLY A CA 1
ATOM 791 C C . GLY A 1 103 ? -2.420 4.381 17.148 1.00 90.44 103 GLY A C 1
ATOM 792 O O . GLY A 1 103 ? -2.566 3.175 16.965 1.00 90.44 103 GLY A O 1
ATOM 793 N N . LEU A 1 104 ? -3.002 5.025 18.167 1.00 89.31 104 LEU A N 1
ATOM 794 C CA . LEU A 1 104 ? -3.870 4.362 19.160 1.00 89.31 104 LEU A CA 1
ATOM 795 C C . LEU A 1 104 ? -5.349 4.323 18.750 1.00 89.31 104 LEU A C 1
ATOM 797 O O . LEU A 1 104 ? -6.049 3.365 19.063 1.00 89.31 104 LEU A O 1
ATOM 801 N N . VAL A 1 105 ? -5.819 5.341 18.028 1.00 92.56 105 VAL A N 1
ATOM 802 C CA . VAL A 1 105 ? -7.199 5.449 17.537 1.00 92.56 105 VAL A CA 1
ATOM 803 C C . VAL A 1 105 ? -7.214 6.012 16.123 1.00 92.56 105 VAL A C 1
ATOM 805 O O . VAL A 1 105 ? -6.311 6.759 15.742 1.00 92.56 105 VAL A O 1
ATOM 808 N N . HIS A 1 106 ? -8.246 5.670 15.349 1.00 92.12 106 HIS A N 1
ATOM 809 C CA . HIS A 1 106 ? -8.509 6.244 14.027 1.00 92.12 106 HIS A CA 1
ATOM 810 C C . HIS A 1 106 ? -7.307 6.191 13.056 1.00 92.12 106 HIS A C 1
ATOM 812 O O . HIS A 1 106 ? -7.086 7.135 12.282 1.00 92.12 106 HIS A O 1
ATOM 818 N N . GLN A 1 107 ? -6.531 5.099 13.108 1.00 95.94 107 GLN A N 1
ATOM 819 C CA . GLN A 1 107 ? -5.234 4.949 12.432 1.00 95.94 107 GLN A CA 1
ATOM 820 C C . GLN A 1 107 ? -5.344 4.979 10.903 1.00 95.94 107 GLN A C 1
ATOM 822 O O . GLN A 1 107 ? -4.378 5.298 10.205 1.00 95.94 107 GLN A O 1
ATOM 827 N N . GLY A 1 108 ? -6.518 4.647 10.367 1.00 96.12 108 GLY A N 1
ATOM 828 C CA . GLY A 1 108 ? -6.745 4.616 8.933 1.00 96.12 108 GLY A CA 1
ATOM 829 C C . GLY A 1 108 ? -8.216 4.582 8.555 1.00 96.12 108 GLY A C 1
ATOM 830 O O . GLY A 1 108 ? -9.107 4.834 9.369 1.00 96.12 108 GLY A O 1
ATOM 831 N N . LEU A 1 109 ? -8.427 4.285 7.283 1.00 97.00 109 LEU A N 1
ATOM 832 C CA . LEU A 1 109 ? -9.722 4.125 6.653 1.00 97.00 109 LEU A CA 1
ATOM 833 C C . LEU A 1 109 ? -9.917 2.652 6.293 1.00 97.00 109 LEU A C 1
ATOM 835 O O . LEU A 1 109 ? -8.941 1.981 5.951 1.00 97.00 109 LEU A O 1
ATOM 839 N N . LYS A 1 110 ? -11.155 2.171 6.366 1.00 96.69 110 LYS A N 1
ATOM 840 C CA . LYS A 1 110 ? -11.576 0.859 5.873 1.00 96.69 110 LYS A CA 1
ATOM 841 C C . LYS A 1 110 ? -12.708 1.048 4.876 1.00 96.69 110 LYS A C 1
ATOM 843 O O . LYS A 1 110 ? -13.656 1.763 5.187 1.00 96.69 110 LYS A O 1
ATOM 848 N N . CYS A 1 111 ? -12.627 0.423 3.709 1.00 95.50 111 CYS A N 1
ATOM 849 C CA . CYS A 1 111 ? -13.777 0.357 2.814 1.00 95.50 111 CYS A CA 1
ATOM 850 C C . CYS A 1 111 ? -14.837 -0.571 3.422 1.00 95.50 111 CYS A C 1
ATOM 852 O O . CYS A 1 111 ? -14.512 -1.697 3.810 1.00 95.50 111 CYS A O 1
ATOM 854 N N . LYS A 1 112 ? -16.085 -0.107 3.521 1.00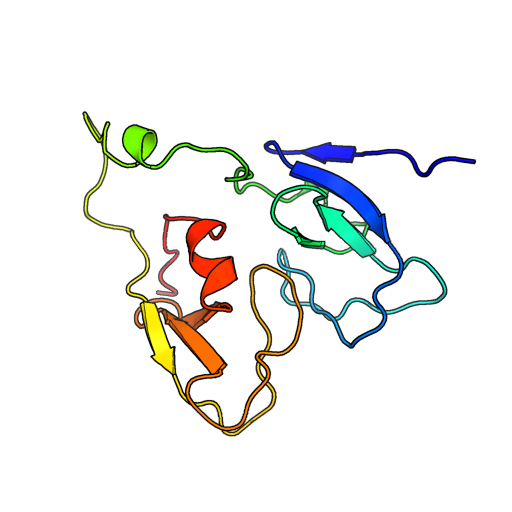 93.38 112 LYS A N 1
ATOM 855 C CA . LYS A 1 112 ? -17.205 -0.912 4.038 1.00 93.38 112 LYS A CA 1
ATOM 856 C C . LYS A 1 112 ? -17.507 -2.110 3.146 1.00 93.38 112 LYS A C 1
ATOM 858 O O . LYS A 1 112 ? -17.910 -3.147 3.660 1.00 93.38 112 LYS A O 1
ATOM 863 N N . ASP A 1 113 ? -17.244 -1.958 1.854 1.00 91.88 113 ASP A N 1
ATOM 864 C CA . ASP A 1 113 ? -17.752 -2.861 0.834 1.00 91.88 113 ASP A CA 1
ATOM 865 C C . ASP A 1 113 ? -16.766 -4.000 0.523 1.00 91.88 113 ASP A C 1
ATOM 867 O O . ASP A 1 113 ? -17.133 -5.169 0.569 1.00 91.88 113 ASP A O 1
ATOM 871 N N . CYS A 1 114 ? -15.479 -3.695 0.309 1.00 92.44 114 CYS A N 1
ATOM 872 C CA . CYS A 1 114 ? -14.454 -4.720 0.045 1.00 92.44 114 CYS A CA 1
ATOM 873 C C . CYS A 1 114 ? -13.460 -4.948 1.200 1.00 92.44 114 CYS A C 1
ATOM 875 O O . CYS A 1 114 ? -12.629 -5.854 1.149 1.00 92.44 114 CYS A O 1
ATOM 877 N N . GLY A 1 115 ? -13.510 -4.127 2.253 1.00 93.38 115 GLY A N 1
ATOM 878 C CA . GLY A 1 115 ? -12.691 -4.308 3.453 1.00 93.38 115 GLY A CA 1
ATOM 879 C C . GLY A 1 115 ? -11.228 -3.864 3.348 1.00 93.38 115 GLY A C 1
ATOM 880 O O . GLY A 1 115 ? -10.498 -4.039 4.328 1.00 93.38 115 GLY A O 1
ATOM 881 N N . VAL A 1 116 ? -10.797 -3.276 2.224 1.00 94.88 116 VAL A N 1
ATOM 882 C CA . VAL A 1 116 ? -9.433 -2.730 2.081 1.00 94.88 116 VAL A CA 1
ATOM 883 C C . VAL A 1 116 ? -9.167 -1.640 3.114 1.00 94.88 116 VAL A C 1
ATOM 885 O O . VAL A 1 116 ? -10.051 -0.850 3.456 1.00 94.88 116 VAL A O 1
ATOM 888 N N . ASN A 1 117 ? -7.928 -1.581 3.595 1.00 96.94 117 ASN A N 1
ATOM 889 C CA . ASN A 1 117 ? -7.499 -0.670 4.645 1.00 96.94 117 ASN A CA 1
ATOM 890 C C . ASN A 1 117 ? -6.416 0.258 4.092 1.00 96.94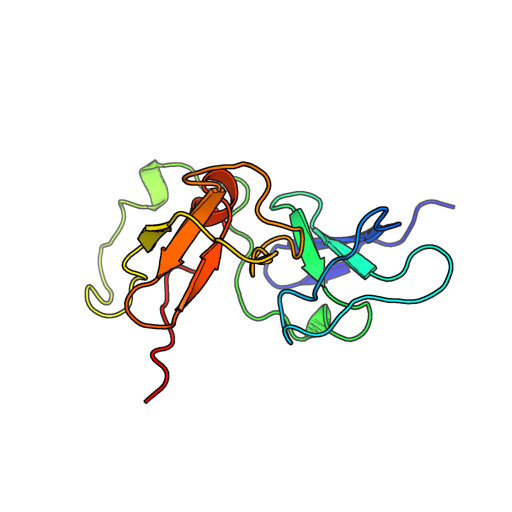 117 ASN A C 1
ATOM 892 O O . ASN A 1 117 ? -5.427 -0.194 3.520 1.00 96.94 117 ASN A O 1
ATOM 896 N N . VAL A 1 118 ? -6.557 1.568 4.278 1.00 97.06 118 VAL A N 1
ATOM 897 C CA . VAL A 1 118 ? -5.577 2.550 3.787 1.00 97.06 118 VAL A CA 1
ATOM 898 C C . VAL A 1 118 ? -5.302 3.629 4.826 1.00 97.06 118 VAL A C 1
ATOM 900 O O . VAL A 1 118 ? -6.157 3.967 5.645 1.00 97.06 118 VAL A O 1
ATOM 903 N N . HIS A 1 119 ? -4.105 4.223 4.809 1.00 97.00 119 HIS A N 1
ATOM 904 C CA . HIS A 1 119 ? -3.888 5.468 5.555 1.00 97.00 119 HIS A CA 1
ATOM 905 C C . HIS A 1 119 ? -4.772 6.571 4.970 1.00 97.00 119 HIS A C 1
ATOM 907 O O . HIS A 1 119 ? -4.993 6.619 3.760 1.00 97.00 119 HIS A O 1
ATOM 913 N N . ARG A 1 120 ? -5.153 7.551 5.796 1.00 94.44 120 ARG A N 1
ATOM 914 C CA . ARG A 1 120 ? -5.886 8.749 5.340 1.00 94.44 120 ARG A CA 1
ATOM 915 C C . ARG A 1 120 ? -5.220 9.415 4.135 1.00 94.44 120 ARG A C 1
ATOM 917 O O . ARG A 1 120 ? -5.868 9.647 3.127 1.00 94.44 120 ARG A O 1
ATOM 924 N N . LYS A 1 121 ? -3.901 9.626 4.204 1.00 92.56 121 LYS A N 1
ATOM 925 C CA . LYS A 1 121 ? -3.099 10.220 3.117 1.00 92.56 121 LYS A CA 1
ATOM 926 C C . LYS A 1 121 ? -2.946 9.333 1.877 1.00 92.56 121 LYS A C 1
ATOM 928 O O . LYS A 1 121 ? -2.576 9.838 0.823 1.00 92.56 121 LYS A O 1
ATOM 933 N N . CYS A 1 122 ? -3.142 8.024 2.025 1.00 94.88 122 CYS A N 1
ATOM 934 C CA . CYS A 1 122 ? -3.010 7.062 0.937 1.00 94.88 122 CYS A CA 1
ATOM 935 C C . CYS A 1 122 ? -4.319 6.882 0.167 1.00 94.88 122 CYS A C 1
ATOM 937 O O . CYS A 1 122 ? -4.246 6.483 -0.986 1.00 94.88 122 CYS A O 1
ATOM 939 N N . SER A 1 123 ? -5.470 7.213 0.765 1.00 92.56 123 SER A N 1
ATOM 940 C CA . SER A 1 123 ? -6.789 7.101 0.121 1.00 92.56 123 SER A CA 1
ATOM 941 C C . SER A 1 123 ? -6.843 7.769 -1.252 1.00 92.56 123 SER A C 1
ATOM 943 O O . SER A 1 123 ? -7.199 7.118 -2.221 1.00 92.56 123 SER A O 1
ATOM 945 N N . LYS A 1 124 ? -6.360 9.011 -1.365 1.00 89.00 124 LYS A N 1
ATOM 946 C CA . LYS A 1 124 ? -6.312 9.762 -2.631 1.00 89.00 124 LYS A CA 1
ATOM 947 C C . LYS A 1 124 ? -5.444 9.147 -3.733 1.00 89.00 124 LYS A C 1
ATOM 949 O O . LYS A 1 124 ? -5.522 9.566 -4.877 1.00 89.00 124 LYS A O 1
ATOM 954 N N . TYR A 1 125 ? -4.557 8.215 -3.386 1.00 90.81 125 TYR A N 1
ATOM 955 C CA . TYR A 1 125 ? -3.709 7.517 -4.352 1.00 90.81 125 TYR A CA 1
ATOM 956 C C . TYR A 1 125 ? -4.161 6.080 -4.607 1.00 90.81 125 TYR A C 1
ATOM 958 O O . TYR A 1 125 ? -3.550 5.396 -5.430 1.00 90.81 125 TYR A O 1
ATOM 966 N N . PHE A 1 126 ? -5.161 5.614 -3.861 1.00 90.50 126 PHE A N 1
ATOM 967 C CA . PHE A 1 126 ? -5.720 4.286 -4.011 1.00 90.50 126 PHE A CA 1
ATOM 968 C C . PHE A 1 126 ? -6.701 4.282 -5.195 1.00 90.50 126 PHE A C 1
ATOM 970 O O . PHE A 1 126 ? -7.292 5.324 -5.487 1.00 90.50 126 PHE A O 1
ATOM 977 N N . PRO A 1 127 ? -6.861 3.156 -5.909 1.00 88.44 127 PRO A N 1
ATOM 978 C CA . PRO A 1 127 ? -7.814 3.062 -7.009 1.00 88.44 127 PRO A CA 1
ATOM 979 C C . PRO A 1 127 ? -9.220 3.479 -6.578 1.00 88.44 127 PRO A C 1
ATOM 981 O O . PRO A 1 127 ? -9.646 3.163 -5.470 1.00 88.44 127 PRO A O 1
ATOM 984 N N . VAL A 1 128 ? -9.934 4.171 -7.468 1.00 86.69 128 VAL A N 1
ATOM 985 C CA . VAL A 1 128 ? -11.333 4.555 -7.231 1.00 86.69 128 VAL A CA 1
ATOM 986 C C . VAL A 1 128 ? -12.232 3.323 -7.288 1.00 86.69 128 VAL A C 1
ATOM 988 O O . VAL A 1 128 ? -13.071 3.151 -6.410 1.00 86.69 128 VAL A O 1
ATOM 991 N N . LYS A 1 129 ? -12.007 2.453 -8.283 1.00 88.06 129 LYS A N 1
ATOM 992 C CA . LYS A 1 129 ? -12.802 1.245 -8.520 1.00 88.06 129 LYS A CA 1
ATOM 993 C C . LYS A 1 129 ? -12.652 0.238 -7.376 1.00 88.06 129 LYS A C 1
ATOM 995 O O . LYS A 1 129 ? -11.557 -0.254 -7.107 1.00 88.06 129 LYS A O 1
ATOM 1000 N N . CYS A 1 130 ? -13.781 -0.090 -6.765 1.00 89.56 130 CYS A N 1
ATOM 1001 C CA . CYS A 1 130 ? -13.960 -1.041 -5.691 1.00 89.56 130 CYS A CA 1
ATOM 1002 C C . CYS A 1 130 ? -14.335 -2.412 -6.259 1.00 89.56 130 CYS A C 1
ATOM 1004 O O . CYS A 1 130 ? -15.382 -2.591 -6.878 1.00 89.56 130 CYS A O 1
ATOM 1006 N N . GLU A 1 131 ? -13.480 -3.400 -6.016 1.00 82.81 131 GLU A N 1
ATOM 1007 C CA . GLU A 1 131 ? -13.775 -4.800 -6.314 1.00 82.81 131 GLU A CA 1
ATOM 1008 C C . GLU A 1 131 ? -14.465 -5.424 -5.094 1.00 82.81 131 GLU A C 1
ATOM 1010 O O . GLU A 1 131 ? -13.824 -5.789 -4.106 1.00 82.81 131 GLU A O 1
ATOM 1015 N N . HIS A 1 132 ? -15.796 -5.483 -5.135 1.00 76.69 132 HIS A N 1
ATOM 1016 C CA . HIS A 1 132 ? -16.607 -6.163 -4.131 1.00 76.69 132 HIS A CA 1
ATOM 1017 C C . HIS A 1 132 ? -16.303 -7.665 -4.178 1.00 76.69 132 HIS A C 1
ATOM 1019 O O . HIS A 1 132 ? -16.489 -8.301 -5.214 1.00 76.69 132 HIS A O 1
ATOM 1025 N N . ASN A 1 133 ? -15.838 -8.241 -3.068 1.00 56.25 133 ASN A N 1
ATOM 1026 C CA . ASN A 1 133 ? -15.781 -9.696 -2.944 1.00 56.25 133 ASN A CA 1
ATOM 1027 C C . ASN A 1 133 ? -17.229 -10.204 -2.857 1.00 56.25 133 ASN A C 1
ATOM 1029 O O . ASN A 1 133 ? -17.866 -10.026 -1.818 1.00 56.25 133 ASN A O 1
ATOM 1033 N N . ALA A 1 134 ? -17.745 -10.756 -3.957 1.00 41.25 134 ALA A N 1
ATOM 1034 C CA . ALA A 1 134 ? -18.980 -11.539 -3.976 1.00 41.25 134 ALA A CA 1
ATOM 1035 C C . ALA A 1 134 ? -18.758 -12.919 -3.341 1.00 41.25 134 ALA A C 1
ATOM 1037 O O . ALA A 1 134 ? -17.665 -13.495 -3.556 1.00 41.25 134 ALA A O 1
#

Organism: Tetranychus urticae (NCBI:txid32264)

Radius of gyration: 15.38 Å; chains: 1; bounding box: 47×31×38 Å

Secondary structure (DSSP, 8-state):
-PPPEEEETTEEEEEE---S--B-TTT--B--SSSS-EEEETTT--EEETTTGGG--S---TT--TTTTS---SS-TT-B--EEEE--SS--B-TTT-SB--SSS--EEEETTT--EE-HHHHTTS-SB-----

InterPro domains:
  IPR002219 Protein kinase C-like, phorbol ester/diacylglycerol-binding domain [PF00130] (11-62)
  IPR002219 Protein kinase C-like, phorbol ester/diacylglycerol-binding domain [PF00130] (81-132)
  IPR002219 Protein kinase C-like, phorbol ester/diacylglycerol-binding domain [PS00479] (81-130)
  IPR002219 Protein kinase C-like, phorbol ester/diacylglycerol-binding domain [PS50081] (10-60)
  IPR002219 Protein kinase C-like, phorbol ester/diacylglycerol-binding domain [PS50081] (80-130)
  IPR002219 Protein kinase C-like, phorbol ester/diacylglycerol-binding domain [SM00109] (11-60)
  IPR002219 Protein kinase C-like, phorbol ester/diacylglycerol-binding domain [SM00109] (81-130)
  IPR020454 Diacylglycerol/phorbol-ester binding [PR00008] (8-22)
  IPR020454 Diacylglycerol/phorbol-ester binding [PR00008] (24-33)
  IPR020454 Diacylglycerol/phorbol-ester binding [PR00008] (37-48)
  IPR020454 Diacylglycerol/phorbol-ester binding [PR00008] (49-61)
  IPR046349 C1-like domain superfamily [SSF57889] (3-63)
  IPR046349 C1-like domain superfamily [SSF57889] (80-133)

Foldseek 3Di:
DAFDWDAEQNFTWGQDDDPAFFAALQPRHTQDDPDRRWIAGPFLLFIHGPVCRNVDPDHFLGPDDPVVVPPCPDDDPPFFFPKDQFADPDFDAQSGNRHTQDDRGSSFIAGPFQGHTHHPSNSSRDDRGHDGDD

pLDDT: mean 87.58, std 14.77, range [41.25, 97.88]

Sequence (134 aa):
MPSKIHSVAGHQFKATLLTSPTFCSHCDGFIFGFGKQGYQCKGCVCVVHKRCHNAVKNQCKVGENDQDLLNEDQQDVGESHTFEVRTYLSPTFCNHCGSILTGLVHQGLKCKDCGVNVHRKCSKYFPVKCEHNA